Protein AF-A0A2V2E0H9-F1 (afdb_monomer_lite)

Foldseek 3Di:
DDDDDDDDDDPPPPPPPPPPPPVPFDWDFDDDPDDLVQFQWKWKWFDPWLPDDTDIAIGRDSVLSVVVVCVRRPWTWTDDPDDAPPGDDRMKIWTQGPVRDIWMWGWHDPDQQWTWIATPVRPDITITRGRVVVSVVPDDGDPDPPPDD

Structure (mmCIF, N/CA/C/O backbone):
data_AF-A0A2V2E0H9-F1
#
_entry.id   AF-A0A2V2E0H9-F1
#
loop_
_atom_site.group_PDB
_atom_site.id
_atom_site.type_symbol
_atom_site.label_atom_id
_atom_site.label_alt_id
_atom_site.label_comp_id
_atom_site.label_asym_id
_atom_site.label_entity_id
_atom_site.label_seq_id
_atom_site.pdbx_PDB_ins_code
_atom_site.Cartn_x
_atom_site.Cartn_y
_atom_site.Cartn_z
_atom_site.occupancy
_atom_site.B_iso_or_equiv
_atom_site.auth_seq_id
_atom_site.auth_comp_id
_atom_site.auth_asym_id
_atom_site.auth_atom_id
_atom_site.pdbx_PDB_model_num
ATOM 1 N N . MET A 1 1 ? 44.607 -50.626 -51.030 1.00 38.28 1 MET A N 1
ATOM 2 C CA . MET A 1 1 ? 44.640 -49.741 -49.844 1.00 38.28 1 MET A CA 1
ATOM 3 C C . MET A 1 1 ? 43.230 -49.224 -49.599 1.00 38.28 1 MET A C 1
ATOM 5 O O . MET A 1 1 ? 42.776 -48.326 -50.292 1.00 38.28 1 MET A O 1
ATOM 9 N N . THR A 1 2 ? 42.503 -49.854 -48.683 1.00 44.16 2 THR A N 1
ATOM 10 C CA . THR A 1 2 ? 41.123 -49.502 -48.325 1.00 44.16 2 THR A CA 1
ATOM 11 C C . THR A 1 2 ? 41.176 -48.409 -47.258 1.00 44.16 2 THR A C 1
ATOM 13 O O . THR A 1 2 ? 41.712 -48.654 -46.178 1.00 44.16 2 THR A O 1
ATOM 16 N N . ARG A 1 3 ? 40.669 -47.198 -47.532 1.00 42.31 3 ARG A N 1
ATOM 17 C CA . ARG A 1 3 ? 40.662 -46.100 -46.546 1.00 42.31 3 ARG A CA 1
ATOM 18 C C . ARG A 1 3 ? 39.264 -45.493 -46.389 1.00 42.31 3 ARG A C 1
ATOM 20 O O . ARG A 1 3 ? 38.807 -44.752 -47.241 1.00 42.31 3 ARG A O 1
ATOM 27 N N . LYS A 1 4 ? 38.658 -45.898 -45.264 1.00 49.06 4 LYS A N 1
ATOM 28 C CA . LYS A 1 4 ? 37.698 -45.252 -44.343 1.00 49.06 4 LYS A CA 1
ATOM 29 C C . LYS A 1 4 ? 36.586 -44.346 -44.915 1.00 49.06 4 LYS A C 1
ATOM 31 O O . LYS A 1 4 ? 36.841 -43.349 -45.568 1.00 49.06 4 LYS A O 1
ATOM 36 N N . ARG A 1 5 ? 35.348 -44.706 -44.537 1.00 55.44 5 ARG A N 1
ATOM 37 C CA . ARG A 1 5 ? 34.076 -43.970 -44.670 1.00 55.44 5 ARG A CA 1
ATOM 38 C C . ARG A 1 5 ? 34.192 -42.533 -44.148 1.00 55.44 5 ARG A C 1
ATOM 40 O O . ARG A 1 5 ? 34.539 -42.348 -42.985 1.00 55.44 5 ARG A O 1
ATOM 47 N N . ASN A 1 6 ? 33.789 -41.566 -44.969 1.00 50.75 6 ASN A N 1
ATOM 48 C CA . ASN A 1 6 ? 33.624 -40.169 -44.576 1.00 50.75 6 ASN A CA 1
ATOM 49 C C . ASN A 1 6 ? 32.120 -39.890 -44.450 1.00 50.75 6 ASN A C 1
ATOM 51 O O . ASN A 1 6 ? 31.436 -39.755 -45.461 1.00 50.75 6 ASN A O 1
ATOM 55 N N . LEU A 1 7 ? 31.608 -39.834 -43.223 1.00 56.06 7 LEU A N 1
ATOM 56 C CA . LEU A 1 7 ? 30.302 -39.251 -42.924 1.00 56.06 7 LEU A CA 1
ATOM 57 C C . LEU A 1 7 ? 30.519 -38.106 -41.929 1.00 56.06 7 LEU A C 1
ATOM 59 O O . LEU A 1 7 ? 31.026 -38.357 -40.837 1.00 56.06 7 LEU A O 1
ATOM 63 N N . PRO A 1 8 ? 30.105 -36.887 -42.286 1.00 52.91 8 PRO A N 1
ATOM 64 C CA . PRO A 1 8 ? 29.513 -35.949 -41.339 1.00 52.91 8 PRO A CA 1
ATOM 65 C C . PRO A 1 8 ? 28.097 -35.624 -41.856 1.00 52.91 8 PRO A C 1
ATOM 67 O O . PRO A 1 8 ? 27.937 -34.955 -42.868 1.00 52.91 8 PRO A O 1
ATOM 70 N N . ALA A 1 9 ? 27.017 -36.256 -41.387 1.00 57.16 9 ALA A N 1
ATOM 71 C CA . ALA A 1 9 ? 26.332 -35.962 -40.128 1.00 57.16 9 ALA A CA 1
ATOM 72 C C . ALA A 1 9 ? 26.459 -34.485 -39.706 1.00 57.16 9 ALA A C 1
ATOM 74 O O . ALA A 1 9 ? 27.534 -34.042 -39.320 1.00 57.16 9 ALA A O 1
ATOM 75 N N . PHE A 1 10 ? 25.321 -33.783 -39.715 1.00 53.53 10 PHE A N 1
ATOM 76 C CA . PHE A 1 10 ? 25.086 -32.525 -38.999 1.00 53.53 10 PHE A CA 1
ATOM 77 C C . PHE A 1 10 ? 25.749 -31.250 -39.557 1.00 53.53 10 PHE A C 1
ATOM 79 O O . PHE A 1 10 ? 26.539 -30.590 -38.891 1.00 53.53 10 PHE A O 1
ATOM 86 N N . LEU A 1 11 ? 25.307 -30.797 -40.735 1.00 51.31 11 LEU A N 1
ATOM 87 C CA . LEU A 1 11 ? 25.184 -29.352 -40.966 1.00 51.31 11 LEU A CA 1
ATOM 88 C C . LEU A 1 11 ? 23.822 -28.919 -40.414 1.00 51.31 11 LEU A C 1
ATOM 90 O O . LEU A 1 11 ? 22.806 -28.900 -41.104 1.00 51.31 11 LEU A O 1
ATOM 94 N N . LEU A 1 12 ? 23.837 -28.685 -39.103 1.00 51.03 12 LEU A N 1
ATOM 95 C CA . LEU A 1 12 ? 22.811 -28.033 -38.308 1.00 51.03 12 LEU A CA 1
ATOM 96 C C . LEU A 1 12 ? 22.455 -26.697 -38.981 1.00 51.03 12 LEU A C 1
ATOM 98 O O . LEU A 1 12 ? 23.172 -25.710 -38.827 1.00 51.03 12 LEU A O 1
ATOM 102 N N . ALA A 1 13 ? 21.370 -26.662 -39.753 1.00 51.06 13 ALA A N 1
ATOM 103 C CA . ALA A 1 13 ? 20.745 -25.412 -40.158 1.00 51.06 13 ALA A CA 1
ATOM 104 C C . ALA A 1 13 ? 20.104 -24.795 -38.906 1.00 51.06 13 ALA A C 1
ATOM 106 O O . ALA A 1 13 ? 18.920 -24.977 -38.634 1.00 51.06 13 ALA A O 1
ATOM 107 N N . LEU A 1 14 ? 20.926 -24.124 -38.099 1.00 49.53 14 LEU A N 1
ATOM 108 C CA . LEU A 1 14 ? 20.491 -23.249 -37.022 1.00 49.53 14 LEU A CA 1
ATOM 109 C C . LEU A 1 14 ? 19.837 -22.027 -37.677 1.00 49.53 14 LEU A C 1
ATOM 111 O O . LEU A 1 14 ? 20.472 -21.000 -37.908 1.00 49.53 14 LEU A O 1
ATOM 115 N N . VAL A 1 15 ? 18.563 -22.166 -38.033 1.00 56.41 15 VAL A N 1
ATOM 116 C CA . VAL A 1 15 ? 17.708 -21.027 -38.354 1.00 56.41 15 VAL A CA 1
ATOM 117 C C . VAL A 1 15 ? 17.454 -20.313 -37.028 1.00 56.41 15 VAL A C 1
ATOM 119 O O . VAL A 1 15 ? 16.514 -20.636 -36.307 1.00 56.41 15 VAL A O 1
ATOM 122 N N . LEU A 1 16 ? 18.330 -19.370 -36.674 1.00 51.25 16 LEU A N 1
ATOM 123 C CA . LEU A 1 16 ? 18.024 -18.354 -35.671 1.00 51.25 16 LEU A CA 1
ATOM 124 C C . LEU A 1 16 ? 16.927 -17.470 -36.265 1.00 51.25 16 LEU A C 1
ATOM 126 O O . LEU A 1 16 ? 17.198 -16.444 -36.887 1.00 51.25 16 LEU A O 1
ATOM 130 N N . VAL A 1 17 ? 15.675 -17.904 -36.116 1.00 60.00 17 VAL A N 1
ATOM 131 C CA . VAL A 1 17 ? 14.536 -17.000 -36.220 1.00 60.00 17 VAL A CA 1
ATOM 132 C C . VAL A 1 17 ? 14.718 -16.020 -35.072 1.00 60.00 17 VAL A C 1
ATOM 134 O O . VAL A 1 17 ? 14.433 -16.334 -33.919 1.00 60.00 17 VAL A O 1
ATOM 137 N N . LEU A 1 18 ? 15.276 -14.853 -35.385 1.00 49.91 18 LEU A N 1
ATOM 138 C CA . LEU A 1 18 ? 15.215 -13.692 -34.517 1.00 49.91 18 LEU A CA 1
ATOM 139 C C . LEU A 1 18 ? 13.728 -13.376 -34.351 1.00 49.91 18 LEU A C 1
ATOM 141 O O . LEU A 1 18 ? 13.138 -12.670 -35.170 1.00 49.91 18 LEU A O 1
ATOM 145 N N . PHE A 1 19 ? 13.107 -13.938 -33.312 1.00 53.72 19 PHE A N 1
ATOM 146 C CA . PHE A 1 19 ? 11.904 -13.364 -32.741 1.00 53.72 19 PHE A CA 1
ATOM 147 C C . PHE A 1 19 ? 12.313 -11.965 -32.297 1.00 53.72 19 PHE A C 1
ATOM 149 O O . PHE A 1 19 ? 12.875 -11.766 -31.223 1.00 53.72 19 PHE A O 1
ATOM 156 N N . THR A 1 20 ? 12.080 -10.986 -33.165 1.00 54.72 20 THR A N 1
ATOM 157 C CA . THR A 1 20 ? 11.929 -9.602 -32.744 1.00 54.72 20 THR A CA 1
ATOM 158 C C . THR A 1 20 ? 10.646 -9.586 -31.931 1.00 54.72 20 THR A C 1
ATOM 160 O O . THR A 1 20 ? 9.553 -9.349 -32.438 1.00 54.72 20 THR A O 1
ATOM 163 N N . GLY A 1 21 ? 10.778 -9.992 -30.667 1.00 48.88 21 GLY A N 1
ATOM 164 C CA . GLY A 1 21 ? 9.729 -9.907 -29.679 1.00 48.88 21 GLY A CA 1
ATOM 165 C C . GLY A 1 21 ? 9.376 -8.441 -29.549 1.00 48.88 21 GLY A C 1
ATOM 166 O O . GLY A 1 21 ? 10.031 -7.692 -28.835 1.00 48.88 21 GLY A O 1
ATOM 167 N N . CYS A 1 22 ? 8.335 -8.022 -30.257 1.00 55.31 22 CYS A N 1
ATOM 168 C CA . CYS A 1 22 ? 7.526 -6.916 -29.801 1.00 55.31 22 CYS A CA 1
ATOM 169 C C . CYS A 1 22 ? 6.843 -7.441 -28.532 1.00 55.31 22 CYS A C 1
ATOM 171 O O . CYS A 1 22 ? 5.735 -7.971 -28.592 1.00 55.31 22 CYS A O 1
ATOM 173 N N . GLN A 1 23 ? 7.571 -7.418 -27.410 1.00 57.38 23 GLN A N 1
ATOM 174 C CA . GLN A 1 23 ? 7.005 -7.578 -26.078 1.00 57.38 23 GLN A CA 1
ATOM 175 C C . GLN A 1 23 ? 6.041 -6.405 -25.927 1.00 57.38 23 GLN A C 1
ATOM 177 O O . GLN A 1 23 ? 6.428 -5.290 -25.588 1.00 57.38 23 GLN A O 1
ATOM 182 N N . LYS A 1 24 ? 4.784 -6.617 -26.317 1.00 54.34 24 LYS A N 1
ATOM 183 C CA . LYS A 1 24 ? 3.698 -5.728 -25.938 1.00 54.34 24 LYS A CA 1
ATOM 184 C C . LYS A 1 24 ? 3.642 -5.859 -24.425 1.00 54.34 24 LYS A C 1
ATOM 186 O O . LYS A 1 24 ? 3.178 -6.886 -23.946 1.00 54.34 24 LYS A O 1
ATOM 191 N N . GLU A 1 25 ? 4.187 -4.884 -23.704 1.00 64.94 25 GLU A N 1
ATOM 192 C CA . GLU A 1 25 ? 4.035 -4.815 -22.254 1.00 64.94 25 GLU A CA 1
ATOM 193 C C . GLU A 1 25 ? 2.539 -4.919 -21.950 1.00 64.94 25 GLU A C 1
ATOM 195 O O . GLU A 1 25 ? 1.754 -4.028 -22.285 1.00 64.94 25 GLU A O 1
ATOM 200 N N . SER A 1 26 ? 2.119 -6.071 -21.433 1.00 77.62 26 SER A N 1
ATOM 201 C CA . SER A 1 26 ? 0.733 -6.309 -21.074 1.00 77.62 26 SER A CA 1
ATOM 202 C C . SER A 1 26 ? 0.474 -5.570 -19.775 1.00 77.62 26 SER A C 1
ATOM 204 O O . SER A 1 26 ? 1.062 -5.901 -18.746 1.00 77.62 26 SER A O 1
ATOM 206 N N . VAL A 1 27 ? -0.382 -4.555 -19.846 1.00 85.94 27 VAL A N 1
ATOM 207 C CA . VAL A 1 27 ? -0.914 -3.901 -18.654 1.00 85.94 27 VAL A CA 1
ATOM 208 C C . VAL A 1 27 ? -1.866 -4.877 -17.971 1.00 85.94 27 VAL A C 1
ATOM 210 O O . VAL A 1 27 ? -2.751 -5.427 -18.628 1.00 85.94 27 VAL A O 1
ATOM 213 N N . VAL A 1 28 ? -1.670 -5.087 -16.675 1.00 90.25 28 VAL A N 1
ATOM 214 C CA . VAL A 1 28 ? -2.569 -5.847 -15.801 1.00 90.25 28 VAL A CA 1
ATOM 215 C C . VAL A 1 28 ? -3.117 -4.928 -14.713 1.00 90.25 28 VAL A C 1
ATOM 217 O O . VAL A 1 28 ? -2.599 -3.832 -14.502 1.00 90.25 28 VAL A O 1
ATOM 220 N N . TYR A 1 29 ? -4.181 -5.362 -14.054 1.00 92.12 29 TYR A N 1
ATOM 221 C CA . TYR A 1 29 ? -4.817 -4.659 -12.944 1.00 92.12 29 TYR A CA 1
ATOM 222 C C . TYR A 1 29 ? -4.928 -5.631 -11.778 1.00 92.12 29 TYR A C 1
ATOM 224 O O . TYR A 1 29 ? -5.044 -6.839 -12.003 1.00 92.12 29 TYR A O 1
ATOM 232 N N . LEU A 1 30 ? -4.843 -5.121 -10.552 1.00 91.69 30 LEU A N 1
ATOM 233 C CA . LEU A 1 30 ? -4.965 -5.967 -9.375 1.00 91.69 30 LEU A CA 1
ATOM 234 C C . LEU A 1 30 ? -6.419 -6.421 -9.216 1.00 91.69 30 LEU A C 1
ATOM 236 O O . LEU A 1 30 ? -7.331 -5.598 -9.206 1.00 91.69 30 LEU A O 1
ATOM 240 N N . GLU A 1 31 ? -6.618 -7.725 -9.056 1.00 91.94 31 GLU A N 1
ATOM 241 C CA . GLU A 1 31 ? -7.893 -8.302 -8.633 1.00 91.94 31 GLU A CA 1
ATOM 242 C C . GLU A 1 31 ? -7.764 -8.678 -7.156 1.00 91.94 31 GLU 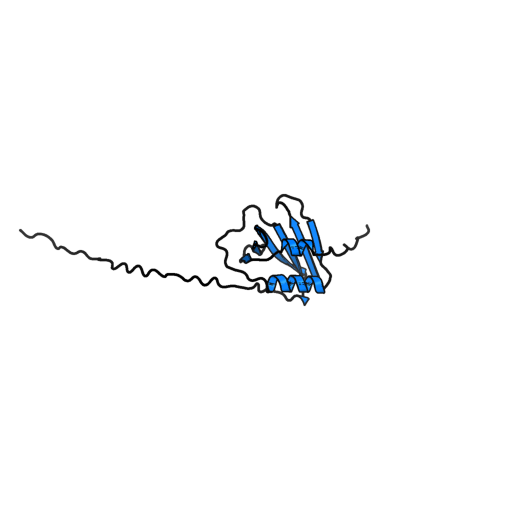A C 1
ATOM 244 O O . GLU A 1 31 ? -7.076 -9.639 -6.809 1.00 91.94 31 GLU A O 1
ATOM 249 N N . LEU A 1 32 ? -8.378 -7.883 -6.278 1.00 92.94 32 LEU A N 1
ATOM 250 C CA . LEU A 1 32 ? -8.371 -8.153 -4.843 1.00 92.94 32 LEU A CA 1
ATOM 251 C C . LEU A 1 32 ? -9.326 -9.315 -4.521 1.00 92.94 32 LEU A C 1
ATOM 253 O O . LEU A 1 32 ? -10.417 -9.376 -5.091 1.00 92.94 32 LEU A O 1
ATOM 257 N N . PRO A 1 33 ? -8.966 -10.230 -3.601 1.00 94.06 33 PRO A N 1
ATOM 258 C CA . PRO A 1 33 ? -9.788 -11.396 -3.271 1.00 94.06 33 PRO A CA 1
ATOM 259 C C . PRO A 1 33 ? -10.993 -11.075 -2.362 1.00 94.06 33 PRO A C 1
ATOM 261 O O . PRO A 1 33 ? -11.574 -11.984 -1.776 1.00 94.06 33 PRO A O 1
ATOM 264 N N . PHE A 1 34 ? -11.363 -9.800 -2.241 1.00 95.62 34 PHE A N 1
ATOM 265 C CA . PHE A 1 34 ? -12.446 -9.272 -1.409 1.00 95.62 34 PHE A CA 1
ATOM 266 C C . PHE A 1 34 ? -13.086 -8.050 -2.084 1.00 95.62 34 PHE A C 1
ATOM 268 O O . PHE A 1 34 ? -12.481 -7.427 -2.967 1.00 95.62 34 PHE A O 1
ATOM 275 N N . ALA A 1 35 ? -14.309 -7.697 -1.682 1.00 96.56 35 ALA A N 1
ATOM 276 C 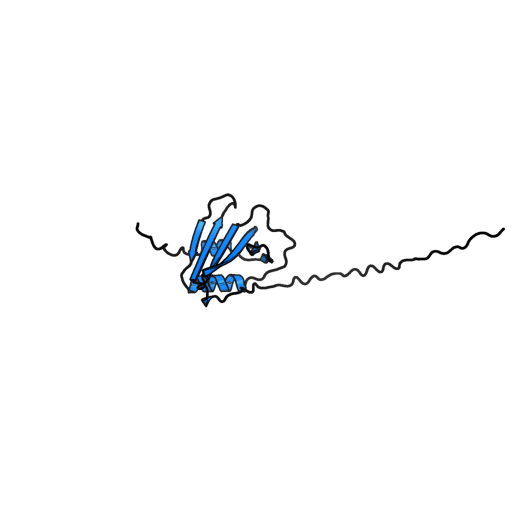CA . ALA A 1 35 ? -14.969 -6.471 -2.123 1.00 96.56 35 ALA A CA 1
ATOM 277 C C . ALA A 1 35 ? -14.643 -5.299 -1.183 1.00 96.56 35 ALA A C 1
ATOM 279 O O . ALA A 1 35 ? -14.347 -5.499 -0.009 1.00 96.56 35 ALA A O 1
ATOM 280 N N . ALA A 1 36 ? -14.753 -4.061 -1.676 1.00 95.94 36 ALA A N 1
ATOM 281 C CA . ALA A 1 36 ? -14.571 -2.864 -0.847 1.00 95.94 36 ALA A CA 1
ATOM 282 C C . ALA A 1 36 ? -15.527 -2.832 0.363 1.00 95.94 36 ALA A C 1
ATOM 284 O O . ALA A 1 36 ? -15.144 -2.391 1.443 1.00 95.94 36 ALA A O 1
ATOM 285 N N . ASP A 1 37 ? -16.749 -3.351 0.194 1.00 96.88 37 ASP A N 1
ATOM 286 C CA . ASP A 1 37 ? -17.763 -3.416 1.252 1.00 96.88 37 ASP A CA 1
ATOM 287 C C . ASP A 1 37 ? -17.361 -4.302 2.436 1.00 96.88 37 ASP A C 1
ATOM 289 O O . ASP A 1 37 ? -17.854 -4.076 3.547 1.00 96.88 37 ASP A O 1
ATOM 293 N N . ASP A 1 38 ? -16.475 -5.275 2.199 1.00 98.00 38 ASP A N 1
ATOM 294 C CA . ASP A 1 38 ? -15.998 -6.222 3.205 1.00 98.00 38 ASP A CA 1
ATOM 295 C C . ASP A 1 38 ? -14.923 -5.610 4.118 1.00 98.00 38 ASP A C 1
ATOM 297 O O . ASP A 1 38 ? -14.606 -6.204 5.147 1.00 98.00 38 ASP A O 1
ATOM 301 N N . VAL A 1 39 ? -14.372 -4.441 3.762 1.00 97.88 39 VAL A N 1
ATOM 302 C CA . VAL A 1 39 ? -13.286 -3.769 4.488 1.00 97.88 39 VAL A CA 1
ATOM 303 C C . VAL A 1 39 ? -13.845 -2.924 5.638 1.00 97.88 39 VAL A C 1
ATOM 305 O O . VAL A 1 39 ? -14.687 -2.042 5.440 1.00 97.88 39 VAL A O 1
ATOM 308 N N . GLU A 1 40 ? -13.349 -3.164 6.850 1.00 96.56 40 GLU A N 1
ATOM 309 C CA . GLU A 1 40 ? -13.684 -2.381 8.044 1.00 96.56 40 GLU A CA 1
ATOM 310 C C . GLU A 1 40 ? -12.739 -1.200 8.239 1.00 96.56 40 GLU A C 1
ATOM 312 O O . GLU A 1 40 ? -13.183 -0.093 8.558 1.00 96.56 40 GLU A O 1
ATOM 317 N N . SER A 1 41 ? -11.441 -1.419 8.027 1.00 96.56 41 SER A N 1
ATOM 318 C CA . SER A 1 41 ? -10.437 -0.366 8.110 1.00 96.56 41 SER A CA 1
ATOM 319 C C . SER A 1 41 ? -9.231 -0.653 7.219 1.00 96.56 41 SER A C 1
ATOM 321 O O . SER A 1 41 ? -9.017 -1.780 6.769 1.00 96.56 41 SER A O 1
ATOM 323 N N . VAL A 1 42 ? -8.440 0.385 6.950 1.00 97.56 42 VAL A N 1
ATOM 324 C CA . VAL A 1 42 ? -7.125 0.242 6.323 1.00 97.56 42 VAL A CA 1
ATOM 325 C C . VAL A 1 42 ? -6.072 0.860 7.226 1.00 97.56 42 VAL A C 1
ATOM 327 O O . VAL A 1 42 ? -6.087 2.070 7.466 1.00 97.56 42 VAL A O 1
ATOM 330 N N . THR A 1 43 ? -5.127 0.045 7.682 1.00 96.88 43 THR A N 1
ATOM 331 C CA . THR A 1 43 ? -3.928 0.523 8.371 1.00 96.88 43 THR A CA 1
ATOM 332 C C . THR A 1 43 ? -2.859 0.826 7.331 1.00 96.88 43 THR A C 1
ATOM 334 O O . THR A 1 43 ? -2.383 -0.059 6.626 1.00 96.88 43 THR A O 1
ATOM 337 N N . ALA A 1 44 ? -2.497 2.100 7.203 1.00 95.94 44 ALA A N 1
ATOM 338 C CA . ALA A 1 44 ? -1.542 2.585 6.220 1.00 95.94 44 ALA A CA 1
ATOM 339 C C . ALA A 1 44 ? -0.266 3.077 6.914 1.00 95.94 44 ALA A C 1
ATOM 341 O O . ALA A 1 44 ? -0.268 4.103 7.602 1.00 95.94 44 ALA A O 1
ATOM 342 N N . VAL A 1 45 ? 0.847 2.375 6.706 1.00 94.44 45 VAL A N 1
ATOM 343 C CA . VAL A 1 45 ? 2.134 2.670 7.348 1.00 94.44 45 VAL A CA 1
ATOM 344 C C . VAL A 1 45 ? 3.118 3.203 6.318 1.00 94.44 45 VAL A C 1
ATOM 346 O O . VAL A 1 45 ? 3.352 2.555 5.308 1.00 94.44 45 VAL A O 1
ATOM 349 N N . TYR A 1 46 ? 3.745 4.350 6.575 1.00 93.31 46 TYR A N 1
ATOM 350 C CA . TYR A 1 46 ? 4.798 4.918 5.725 1.00 93.31 46 TYR A CA 1
ATOM 351 C C . TYR A 1 46 ? 6.143 4.971 6.444 1.00 93.31 46 TYR A C 1
ATOM 353 O O . TYR A 1 46 ? 6.219 5.291 7.633 1.00 93.31 46 TYR A O 1
ATOM 361 N N . ARG A 1 47 ? 7.219 4.705 5.701 1.00 90.62 47 ARG A N 1
ATOM 362 C CA . ARG A 1 47 ? 8.603 4.786 6.168 1.00 90.62 47 ARG A CA 1
ATOM 363 C C . ARG A 1 47 ? 9.439 5.550 5.147 1.00 90.62 47 ARG A C 1
ATOM 365 O O . ARG A 1 47 ? 9.455 5.197 3.972 1.00 90.62 47 ARG A O 1
ATOM 372 N N . GLU A 1 48 ? 10.150 6.584 5.600 1.00 86.00 48 GLU A N 1
ATOM 373 C CA . GLU A 1 48 ? 11.116 7.286 4.743 1.00 86.00 48 GLU A CA 1
ATOM 374 C C . GLU A 1 48 ? 12.332 6.393 4.463 1.00 86.00 48 GLU A C 1
ATOM 376 O O . GLU A 1 48 ? 12.739 6.267 3.310 1.00 86.00 48 GLU A O 1
ATOM 381 N N . ASN A 1 49 ? 12.840 5.702 5.491 1.00 84.31 49 ASN A N 1
ATOM 382 C CA . ASN A 1 49 ? 13.757 4.575 5.339 1.00 84.31 49 ASN A CA 1
ATOM 383 C C . ASN A 1 49 ? 13.140 3.313 5.965 1.00 84.31 49 ASN A C 1
ATOM 385 O O . ASN A 1 49 ? 12.571 3.401 7.051 1.00 84.31 49 ASN A O 1
ATOM 389 N N . PRO A 1 50 ? 13.305 2.119 5.373 1.00 81.06 50 PRO A N 1
ATOM 390 C CA . PRO A 1 50 ? 12.705 0.880 5.891 1.00 81.06 50 PRO A CA 1
ATOM 391 C C . PRO A 1 50 ? 13.125 0.513 7.317 1.00 81.06 50 PRO A C 1
ATOM 393 O O . PRO A 1 50 ? 12.406 -0.202 8.008 1.00 81.06 50 PRO A O 1
ATOM 396 N N . SER A 1 51 ? 14.291 0.996 7.757 1.00 84.50 51 SER A N 1
ATOM 397 C CA . SER A 1 51 ? 14.799 0.800 9.121 1.0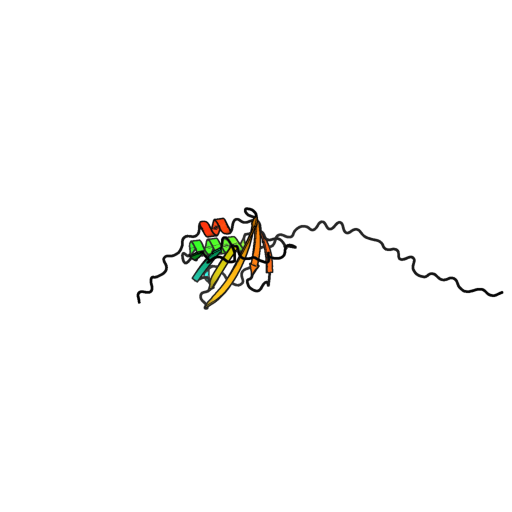0 84.50 51 SER A CA 1
ATOM 398 C C . SER A 1 51 ? 14.180 1.749 10.155 1.00 84.50 51 SER A C 1
ATOM 400 O O . SER A 1 51 ? 14.380 1.548 11.353 1.00 84.50 51 SER A O 1
ATOM 402 N N . ASP A 1 52 ? 13.466 2.789 9.719 1.00 87.56 52 ASP A N 1
ATOM 403 C CA . ASP A 1 52 ? 12.863 3.783 10.602 1.00 87.56 52 ASP A CA 1
ATOM 404 C C . ASP A 1 52 ? 11.548 3.280 11.216 1.00 87.56 52 ASP A C 1
ATOM 406 O O . ASP A 1 52 ? 10.898 2.347 10.733 1.00 87.56 52 ASP A O 1
ATOM 410 N N . ALA A 1 53 ? 11.120 3.950 12.288 1.00 88.38 53 ALA A N 1
ATOM 411 C CA . ALA A 1 53 ? 9.778 3.767 12.823 1.00 88.38 53 ALA A CA 1
ATOM 412 C C . ALA A 1 53 ? 8.727 4.199 11.784 1.00 88.38 53 ALA A C 1
ATOM 414 O O . ALA A 1 53 ? 8.842 5.263 11.173 1.00 88.38 53 ALA A O 1
ATOM 415 N N . GLY A 1 54 ? 7.698 3.371 11.599 1.00 90.75 54 GLY A N 1
ATOM 416 C CA . GLY A 1 54 ? 6.602 3.655 10.678 1.00 90.75 54 GLY A CA 1
ATOM 417 C C . GLY A 1 54 ? 5.690 4.765 11.189 1.00 90.75 54 GLY A C 1
ATOM 418 O O . GLY A 1 54 ? 5.357 4.813 12.372 1.00 90.75 54 GLY A O 1
ATOM 419 N N . GLN A 1 55 ? 5.271 5.646 10.286 1.00 93.12 55 GLN A N 1
ATOM 420 C CA . GLN A 1 55 ? 4.173 6.577 10.516 1.00 93.12 55 GLN A CA 1
ATOM 421 C C . GLN A 1 55 ? 2.873 5.880 10.128 1.00 93.12 55 GLN A C 1
ATOM 423 O O . GLN A 1 55 ? 2.685 5.537 8.963 1.00 93.12 55 GLN A O 1
ATOM 428 N N . GLU A 1 56 ? 1.996 5.664 11.098 1.00 94.38 56 GLU A N 1
ATOM 429 C CA . GLU A 1 56 ? 0.740 4.941 10.915 1.00 94.38 56 GLU A CA 1
ATOM 430 C C . GLU A 1 56 ? -0.439 5.901 10.754 1.00 94.38 56 GLU A C 1
ATOM 432 O O . GLU A 1 56 ? -0.511 6.951 11.401 1.00 94.38 56 GLU A O 1
ATOM 437 N N . LYS A 1 57 ? -1.377 5.523 9.888 1.00 94.88 57 LYS A N 1
ATOM 438 C CA . LYS A 1 57 ? -2.702 6.125 9.774 1.00 94.88 57 LYS A CA 1
ATOM 439 C C . LYS A 1 57 ? -3.728 5.009 9.657 1.00 94.88 57 LYS A C 1
ATOM 441 O O . LYS A 1 57 ? -3.568 4.131 8.816 1.00 94.88 57 LYS A O 1
ATOM 446 N N . ILE A 1 58 ? -4.790 5.080 10.450 1.00 95.88 58 ILE A N 1
ATOM 447 C CA . ILE A 1 58 ? -5.914 4.146 10.364 1.00 95.88 58 ILE A CA 1
ATOM 448 C C . ILE A 1 58 ? -7.047 4.847 9.624 1.00 95.88 58 ILE A C 1
ATOM 450 O O . ILE A 1 58 ? -7.494 5.914 10.041 1.00 95.88 58 ILE A O 1
ATOM 454 N N . VAL A 1 59 ? -7.501 4.273 8.517 1.00 95.50 59 VAL A N 1
ATOM 455 C CA . VAL A 1 59 ? -8.590 4.805 7.695 1.00 95.50 59 VAL A CA 1
ATOM 456 C C . VAL A 1 59 ? -9.842 3.982 7.963 1.00 95.50 59 VAL A C 1
ATOM 458 O O . VAL A 1 59 ? -9.878 2.796 7.659 1.00 95.50 59 VAL A O 1
ATOM 461 N N . THR A 1 60 ? -10.868 4.612 8.529 1.00 94.38 60 THR A N 1
ATOM 462 C CA . THR A 1 60 ? -12.164 3.973 8.844 1.00 94.38 60 THR A CA 1
ATOM 463 C C . THR A 1 60 ? -13.336 4.617 8.108 1.00 94.38 60 THR A C 1
ATOM 465 O O . THR A 1 60 ? -14.453 4.101 8.106 1.00 94.38 60 THR A O 1
ATOM 468 N N . GLU A 1 61 ? -13.107 5.776 7.492 1.00 94.19 61 GLU A N 1
ATOM 469 C CA . GLU A 1 61 ? -14.135 6.505 6.769 1.00 94.19 61 GLU A CA 1
ATOM 470 C C . GLU A 1 61 ? -14.435 5.782 5.452 1.00 94.19 61 GLU A C 1
ATOM 472 O O . GLU A 1 61 ? -13.538 5.553 4.642 1.00 94.19 61 GLU A O 1
ATOM 477 N N . ARG A 1 62 ? -15.698 5.376 5.268 1.00 93.62 62 ARG A N 1
ATOM 478 C CA . ARG A 1 62 ? -16.103 4.455 4.197 1.00 93.62 62 ARG A CA 1
ATOM 479 C C . ARG A 1 62 ? -15.708 4.960 2.810 1.00 93.62 62 ARG A C 1
ATOM 481 O O . ARG A 1 62 ? -15.204 4.164 2.027 1.00 93.62 62 ARG A O 1
ATOM 488 N N . SER A 1 63 ? -15.880 6.254 2.522 1.00 93.62 63 SER A N 1
ATOM 489 C CA . SER A 1 63 ? -15.530 6.780 1.200 1.00 93.62 63 SER A CA 1
ATOM 490 C C . SER A 1 63 ? -14.017 6.786 0.966 1.00 93.62 63 SER A C 1
ATOM 492 O O . SER A 1 63 ? -13.575 6.393 -0.107 1.00 93.62 63 SER A O 1
ATOM 494 N N . ALA A 1 64 ? -13.204 7.092 1.981 1.00 93.38 64 ALA A N 1
ATOM 495 C CA . ALA A 1 64 ? -11.748 6.975 1.887 1.00 93.38 64 ALA A CA 1
ATOM 496 C C . ALA A 1 64 ? -11.263 5.521 1.693 1.00 93.38 64 ALA A C 1
ATOM 498 O O . ALA A 1 64 ? -10.297 5.284 0.965 1.00 93.38 64 ALA A O 1
ATOM 499 N N . VAL A 1 65 ? -11.924 4.538 2.318 1.00 95.25 65 VAL A N 1
ATOM 500 C CA . VAL A 1 65 ? -11.632 3.107 2.102 1.00 95.25 65 VAL A CA 1
ATOM 501 C C . VAL A 1 65 ? -11.976 2.687 0.670 1.00 95.25 65 VAL A C 1
ATOM 503 O O . VAL A 1 65 ? -11.164 2.032 0.013 1.00 95.25 65 VAL A O 1
ATOM 506 N N . GLU A 1 66 ? -13.140 3.100 0.162 1.00 95.56 66 GLU A N 1
ATOM 507 C CA . GLU A 1 66 ? -13.555 2.856 -1.226 1.00 95.56 66 GLU A CA 1
ATOM 508 C C . GLU A 1 66 ? -12.579 3.493 -2.226 1.00 95.56 66 GLU A C 1
ATOM 510 O O . GLU A 1 66 ? -12.138 2.823 -3.158 1.00 95.56 66 GLU A O 1
ATOM 515 N N . GLU A 1 67 ? -12.153 4.739 -1.998 1.00 94.25 67 GLU A N 1
ATOM 516 C CA . GLU A 1 67 ? -11.163 5.424 -2.839 1.00 94.25 67 GLU A CA 1
ATOM 517 C C . GLU A 1 67 ? -9.810 4.694 -2.867 1.00 94.25 67 GLU A C 1
ATOM 519 O O . GLU A 1 67 ? -9.189 4.577 -3.927 1.00 94.25 67 GLU A O 1
ATOM 524 N N . LEU A 1 68 ? -9.345 4.164 -1.727 1.00 95.19 68 LEU A N 1
ATOM 525 C CA . LEU A 1 68 ? -8.127 3.349 -1.671 1.00 95.19 68 LEU A CA 1
ATOM 526 C C . LEU A 1 68 ? -8.288 2.038 -2.447 1.00 95.19 68 LEU A C 1
ATOM 528 O O . LEU A 1 68 ? -7.409 1.679 -3.234 1.00 95.19 68 LEU A O 1
ATOM 532 N N . TYR A 1 69 ? -9.408 1.339 -2.261 1.00 95.88 69 TYR A N 1
ATOM 533 C CA . TYR A 1 69 ? -9.711 0.106 -2.986 1.00 95.88 69 TYR A CA 1
ATOM 534 C C . TYR A 1 69 ? -9.749 0.340 -4.506 1.00 95.88 69 TYR A C 1
ATOM 536 O O . TYR A 1 69 ? -9.103 -0.376 -5.281 1.00 95.88 69 TYR A O 1
ATOM 544 N N . GLU A 1 70 ? -10.464 1.377 -4.949 1.00 95.06 70 GLU A N 1
ATOM 545 C CA . GLU A 1 70 ? -10.523 1.779 -6.355 1.00 95.06 70 GLU A CA 1
ATOM 546 C C . GLU A 1 70 ? -9.138 2.158 -6.883 1.00 95.06 70 GLU A C 1
ATOM 548 O O . GLU A 1 70 ? -8.772 1.782 -7.997 1.00 95.06 70 GLU A O 1
ATOM 553 N N . CYS A 1 71 ? -8.324 2.850 -6.085 1.00 93.62 71 CYS A N 1
ATOM 554 C CA . CYS A 1 71 ? -6.962 3.192 -6.468 1.00 93.62 71 CYS A CA 1
ATOM 555 C C . CYS A 1 71 ? -6.145 1.937 -6.811 1.00 93.62 71 CYS A C 1
ATOM 557 O O . CYS A 1 71 ? -5.611 1.838 -7.918 1.00 93.62 71 CYS A O 1
ATOM 559 N N . PHE A 1 72 ? -6.090 0.939 -5.925 1.00 94.19 72 PHE A N 1
ATOM 560 C CA . PHE A 1 72 ? -5.295 -0.270 -6.172 1.00 94.19 72 PHE A CA 1
ATOM 561 C C . PHE A 1 72 ? -5.806 -1.112 -7.344 1.00 94.19 72 PHE A C 1
ATOM 563 O O . PHE A 1 72 ? -5.002 -1.665 -8.095 1.00 94.19 72 PHE A O 1
ATOM 570 N N . THR A 1 73 ? -7.121 -1.177 -7.542 1.00 94.38 73 THR A N 1
ATOM 571 C CA . THR A 1 73 ? -7.729 -1.967 -8.626 1.00 94.38 73 THR A CA 1
ATOM 572 C C . THR A 1 73 ? -7.683 -1.266 -9.989 1.00 94.38 73 THR A C 1
ATOM 574 O O . THR A 1 73 ? -7.819 -1.919 -11.023 1.00 94.38 73 THR A O 1
ATOM 577 N N . THR A 1 74 ? -7.429 0.048 -10.032 1.00 93.62 74 THR A N 1
ATOM 578 C CA . THR A 1 74 ? -7.362 0.826 -11.285 1.00 93.62 74 THR A CA 1
ATOM 579 C C . THR A 1 74 ? -5.954 1.265 -11.691 1.00 93.62 74 THR A C 1
ATOM 581 O O . THR A 1 74 ? -5.760 1.693 -12.836 1.00 93.62 74 THR A O 1
ATOM 584 N N . ILE A 1 75 ? -4.949 1.130 -10.818 1.00 92.00 75 ILE A N 1
ATOM 585 C CA . ILE A 1 75 ? -3.554 1.403 -11.183 1.00 92.00 75 ILE A CA 1
ATOM 586 C C . ILE A 1 75 ? -3.098 0.411 -12.269 1.00 92.00 75 ILE A C 1
ATOM 588 O O . ILE A 1 75 ? -3.175 -0.801 -12.072 1.00 92.00 75 ILE A O 1
ATOM 592 N N . PRO A 1 76 ? -2.571 0.895 -13.411 1.00 90.62 76 PRO A N 1
ATOM 593 C CA . PRO A 1 76 ? -2.008 0.025 -14.430 1.00 90.62 76 PRO A CA 1
ATOM 594 C C . PRO A 1 76 ? -0.683 -0.573 -13.946 1.00 90.62 76 PRO A C 1
ATOM 596 O O . PRO A 1 76 ? 0.271 0.150 -13.640 1.00 90.62 76 PRO A O 1
ATOM 599 N N . LEU A 1 77 ? -0.617 -1.899 -13.940 1.00 91.69 77 LEU A N 1
ATOM 600 C CA . LEU A 1 77 ? 0.535 -2.680 -13.510 1.00 91.69 77 LEU A CA 1
ATOM 601 C C . LEU A 1 77 ? 1.245 -3.304 -14.709 1.00 91.69 77 LEU A C 1
ATOM 603 O O . LEU A 1 77 ? 0.625 -3.643 -15.719 1.00 91.69 77 LEU A O 1
ATOM 607 N N . ARG A 1 78 ? 2.561 -3.471 -14.603 1.00 90.69 78 ARG A N 1
ATOM 608 C CA . ARG A 1 78 ? 3.377 -4.171 -15.603 1.00 90.69 78 ARG A CA 1
ATOM 609 C C . ARG A 1 78 ? 4.299 -5.153 -14.911 1.00 90.69 78 ARG A C 1
ATOM 611 O O . ARG A 1 78 ? 4.823 -4.850 -13.838 1.00 90.69 78 ARG A O 1
ATOM 618 N N . SER A 1 79 ? 4.528 -6.302 -15.546 1.00 83.94 79 SER A N 1
ATOM 619 C CA . SER A 1 79 ? 5.536 -7.269 -15.101 1.00 83.94 79 SER A CA 1
ATOM 620 C C . SER A 1 79 ? 6.860 -6.551 -14.854 1.00 83.94 79 SER A C 1
ATOM 622 O O . SER A 1 79 ? 7.380 -5.910 -15.768 1.00 83.94 79 SER A O 1
ATOM 624 N N . SER A 1 80 ? 7.386 -6.630 -13.635 1.00 72.62 80 SER A N 1
ATOM 625 C CA . SER A 1 80 ? 8.710 -6.104 -13.328 1.00 72.62 80 SER A CA 1
ATOM 626 C C . SER A 1 80 ? 9.749 -7.204 -13.529 1.00 72.62 80 SER A C 1
ATOM 628 O O . SER A 1 80 ? 9.626 -8.294 -12.985 1.00 72.62 80 SER A O 1
ATOM 630 N N . GLU A 1 81 ? 10.799 -6.913 -14.297 1.00 69.19 81 GLU A N 1
ATOM 631 C CA . GLU A 1 81 ? 12.058 -7.679 -14.223 1.00 69.19 81 GLU A CA 1
ATOM 632 C C . GLU A 1 81 ? 12.921 -7.207 -13.040 1.00 69.19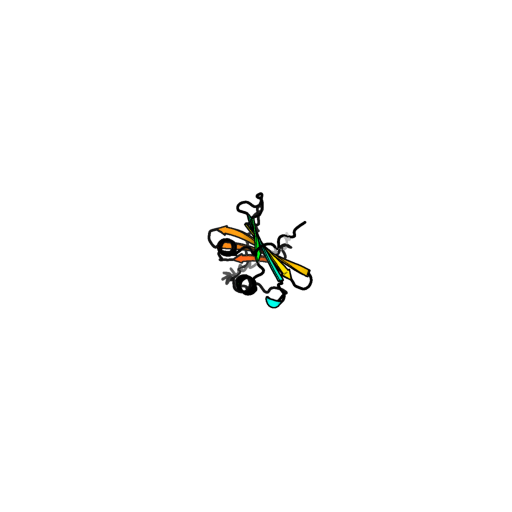 81 GLU A C 1
ATOM 634 O O . GLU A 1 81 ? 13.939 -7.807 -12.712 1.00 69.19 81 GLU A O 1
ATOM 639 N N . THR A 1 82 ? 12.519 -6.098 -12.416 1.00 66.56 82 THR A N 1
ATOM 640 C CA . THR A 1 82 ? 13.143 -5.523 -11.231 1.00 66.56 82 THR A CA 1
ATOM 641 C C . THR A 1 82 ? 12.637 -6.256 -9.998 1.00 66.56 82 THR A C 1
ATOM 643 O O . THR A 1 82 ? 11.440 -6.223 -9.705 1.00 66.56 82 THR A O 1
ATOM 646 N N . GLU A 1 83 ? 13.555 -6.917 -9.298 1.00 66.50 83 GLU A N 1
ATOM 647 C CA . GLU A 1 83 ? 13.312 -7.441 -7.957 1.00 66.50 83 GLU A CA 1
ATOM 648 C C . GLU A 1 83 ? 13.024 -6.278 -7.001 1.00 66.50 83 GLU A C 1
ATOM 650 O O . GLU A 1 83 ? 13.539 -5.167 -7.174 1.00 66.50 83 GLU A O 1
ATOM 655 N N . GLN A 1 84 ? 12.172 -6.522 -6.005 1.00 69.62 84 GLN A N 1
ATOM 656 C CA . GLN A 1 84 ? 11.962 -5.561 -4.931 1.00 69.62 84 GLN A CA 1
ATOM 657 C C . GLN A 1 84 ? 13.329 -5.257 -4.286 1.00 69.62 84 GLN A C 1
ATOM 659 O O . GLN A 1 84 ? 14.064 -6.200 -3.996 1.00 69.62 84 GLN A O 1
ATOM 664 N N . PRO A 1 85 ? 13.710 -3.979 -4.099 1.00 70.81 85 PRO A N 1
ATOM 665 C CA . PRO A 1 85 ? 14.992 -3.652 -3.486 1.00 70.81 85 PRO A CA 1
ATOM 666 C C . PRO A 1 85 ? 15.097 -4.279 -2.089 1.00 70.81 85 PRO A C 1
ATOM 668 O O . PRO A 1 85 ? 14.101 -4.328 -1.368 1.00 70.81 85 PRO A O 1
ATOM 671 N N . ASP A 1 86 ? 16.307 -4.713 -1.710 1.00 67.94 86 ASP A N 1
ATOM 672 C CA . ASP A 1 86 ? 16.595 -5.397 -0.431 1.00 67.94 86 ASP A CA 1
ATOM 673 C C . ASP A 1 86 ? 16.159 -4.582 0.814 1.00 67.94 86 ASP A C 1
ATOM 675 O O . ASP A 1 86 ? 15.954 -5.139 1.889 1.00 67.94 86 ASP A O 1
ATOM 679 N N . ASP A 1 87 ? 15.964 -3.271 0.636 1.00 68.75 87 ASP A N 1
ATOM 680 C CA . ASP A 1 87 ? 15.482 -2.276 1.598 1.00 68.75 87 ASP A CA 1
ATOM 681 C C . ASP A 1 87 ? 14.032 -1.821 1.265 1.00 68.75 87 ASP A C 1
ATOM 683 O O . ASP A 1 87 ? 13.788 -0.654 0.964 1.00 68.75 87 ASP A O 1
ATOM 687 N N . ALA A 1 88 ? 13.029 -2.701 1.278 1.00 63.69 88 ALA A N 1
ATOM 688 C CA . ALA A 1 88 ? 11.612 -2.339 1.058 1.00 63.69 88 ALA A CA 1
ATOM 689 C C . ALA A 1 88 ? 10.765 -2.696 2.298 1.00 63.69 88 ALA A C 1
ATOM 691 O O . ALA A 1 88 ? 11.084 -3.703 2.926 1.00 63.69 88 ALA A O 1
ATOM 692 N N . PRO A 1 89 ? 9.715 -1.937 2.697 1.00 61.97 89 PRO A N 1
ATOM 693 C CA . PRO A 1 89 ? 8.832 -1.096 1.880 1.00 61.97 89 PRO A CA 1
ATOM 694 C C . PRO A 1 89 ? 8.795 0.394 2.286 1.00 61.97 89 PRO A C 1
ATOM 696 O O . PRO A 1 89 ? 9.077 0.773 3.421 1.00 61.97 89 PRO A O 1
ATOM 699 N N . VAL A 1 90 ? 8.383 1.243 1.344 1.00 82.88 90 VAL A N 1
ATOM 700 C CA . VAL A 1 90 ? 8.196 2.696 1.525 1.00 82.88 90 VAL A CA 1
ATOM 701 C C . VAL A 1 90 ? 6.822 2.999 2.127 1.00 82.88 90 VAL A C 1
ATOM 703 O O . VAL A 1 90 ? 6.681 3.909 2.940 1.00 82.88 90 VAL A O 1
ATOM 706 N N . ALA A 1 91 ? 5.808 2.211 1.772 1.00 91.81 91 ALA A N 1
ATOM 707 C CA . ALA A 1 91 ? 4.519 2.199 2.448 1.00 91.81 91 ALA A CA 1
ATOM 708 C C . ALA A 1 91 ? 3.922 0.785 2.454 1.00 91.81 91 ALA A C 1
ATOM 710 O O . ALA A 1 91 ? 4.196 0.005 1.541 1.00 91.81 91 ALA A O 1
ATOM 711 N N . SER A 1 92 ? 3.089 0.475 3.441 1.00 93.44 92 SER A N 1
ATOM 712 C CA . SER A 1 92 ? 2.201 -0.685 3.425 1.00 93.44 92 SER A CA 1
ATOM 713 C C . SER A 1 92 ? 0.762 -0.282 3.718 1.00 93.44 92 SER A C 1
ATOM 715 O O . SER A 1 92 ? 0.507 0.751 4.344 1.00 93.44 92 SER A O 1
ATOM 717 N N . PHE A 1 93 ? -0.167 -1.073 3.192 1.00 95.88 93 PHE A N 1
ATOM 718 C CA . PHE A 1 93 ? -1.604 -0.879 3.332 1.00 95.88 93 PHE A CA 1
ATOM 719 C C . PHE A 1 93 ? -2.228 -2.222 3.693 1.00 95.88 93 PHE A C 1
ATOM 721 O O . PHE A 1 93 ? -2.335 -3.099 2.834 1.00 95.88 93 PHE A O 1
ATOM 728 N N . SER A 1 94 ? -2.617 -2.364 4.954 1.00 96.81 94 SER A N 1
ATOM 729 C CA . SER A 1 94 ? -3.263 -3.558 5.489 1.00 96.81 94 SER A CA 1
ATOM 730 C C . SER A 1 94 ? -4.765 -3.334 5.552 1.00 96.81 94 SER A C 1
ATOM 732 O O . SER A 1 94 ? -5.239 -2.476 6.295 1.00 96.81 94 SER A O 1
ATOM 734 N N . PHE A 1 95 ? -5.506 -4.073 4.732 1.00 97.31 95 PHE A N 1
ATOM 735 C CA . PHE A 1 95 ? -6.963 -4.060 4.688 1.00 97.31 95 PHE A CA 1
ATOM 736 C C . PHE A 1 95 ? -7.489 -5.059 5.716 1.00 97.31 95 PHE A C 1
ATOM 738 O O . PHE A 1 95 ? -7.306 -6.264 5.545 1.00 97.31 95 PHE A O 1
ATOM 745 N N . GLU A 1 96 ? -8.137 -4.561 6.766 1.00 97.88 96 GLU A N 1
ATOM 746 C CA . GLU A 1 96 ? -8.798 -5.387 7.775 1.00 97.88 96 GLU A CA 1
ATOM 747 C C . GLU A 1 96 ? -10.237 -5.655 7.326 1.00 97.88 96 GLU A C 1
ATOM 749 O O . GLU A 1 96 ? -11.028 -4.725 7.136 1.00 97.88 96 GLU A O 1
ATOM 754 N N . LEU A 1 97 ? -10.559 -6.926 7.089 1.00 98.00 97 LEU A N 1
ATOM 755 C CA . LEU A 1 97 ? -11.867 -7.361 6.616 1.00 98.00 97 LEU A CA 1
ATOM 756 C C . LEU A 1 97 ? -12.790 -7.698 7.790 1.00 98.00 97 LEU A C 1
ATOM 758 O O . LEU A 1 97 ? -12.352 -8.138 8.849 1.00 98.00 97 LEU A O 1
ATOM 762 N N . SER A 1 98 ? -14.095 -7.585 7.564 1.00 96.19 98 SER A N 1
ATOM 763 C CA . SER A 1 98 ? -15.140 -7.849 8.569 1.00 96.19 98 SER A CA 1
ATOM 764 C C . SER A 1 98 ? -15.198 -9.289 9.094 1.00 96.19 98 SER A C 1
ATOM 766 O O . SER A 1 98 ? -15.822 -9.554 10.123 1.00 96.19 98 SER A O 1
ATOM 768 N N . ASP A 1 99 ? -14.551 -10.239 8.413 1.00 95.44 99 ASP A N 1
ATOM 769 C CA . ASP A 1 99 ? -14.394 -11.617 8.887 1.00 95.44 99 ASP A CA 1
ATOM 770 C C . ASP A 1 99 ? -13.131 -11.832 9.747 1.00 95.44 99 ASP A C 1
ATOM 772 O O . ASP A 1 99 ? -12.891 -12.946 10.223 1.00 95.44 99 ASP A O 1
ATOM 776 N N . GLY A 1 100 ? -12.358 -10.768 9.983 1.00 94.25 100 GLY A N 1
ATOM 777 C CA . GLY A 1 100 ? -11.100 -10.765 10.725 1.00 94.25 100 GLY A CA 1
ATOM 778 C C . GLY A 1 100 ? -9.872 -11.135 9.889 1.00 94.25 100 GLY A C 1
ATOM 779 O O . GLY A 1 100 ? -8.785 -11.269 10.451 1.00 94.25 100 GLY A O 1
ATOM 780 N N . THR A 1 101 ? -10.019 -11.340 8.578 1.00 95.12 101 THR A N 1
ATOM 781 C CA . THR A 1 101 ? -8.887 -11.544 7.665 1.00 95.12 101 THR A CA 1
ATOM 782 C C . THR A 1 101 ? -8.181 -10.217 7.390 1.00 95.12 101 THR A C 1
ATOM 784 O O . THR A 1 101 ? -8.830 -9.192 7.205 1.00 95.12 101 THR A O 1
ATOM 787 N N . GLU A 1 102 ? -6.853 -10.244 7.302 1.00 95.88 102 GLU A N 1
ATOM 788 C CA . GLU A 1 102 ? -6.041 -9.106 6.866 1.00 95.88 102 GLU A CA 1
ATOM 789 C C . GLU A 1 102 ? -5.447 -9.384 5.481 1.00 95.88 102 GLU A C 1
ATOM 791 O O . GLU A 1 102 ? -5.024 -10.505 5.185 1.00 95.88 102 GLU A O 1
ATOM 796 N N . TYR A 1 103 ? -5.413 -8.362 4.627 1.00 94.88 103 TYR A N 1
ATOM 797 C CA . TYR A 1 103 ? -4.711 -8.407 3.349 1.00 94.88 103 TYR A CA 1
ATOM 798 C C . TYR A 1 103 ? -3.767 -7.215 3.220 1.00 94.88 103 TYR A C 1
ATOM 800 O O . TYR A 1 103 ? -4.221 -6.072 3.172 1.00 94.88 103 TYR A O 1
ATOM 808 N N . GLU A 1 104 ? -2.463 -7.470 3.128 1.00 95.25 104 GLU A N 1
ATOM 809 C CA . GLU A 1 104 ? -1.450 -6.418 3.029 1.00 95.25 104 GLU A CA 1
ATOM 810 C C . GLU A 1 104 ? -0.913 -6.252 1.599 1.00 95.25 104 GLU A C 1
ATOM 812 O O . GLU A 1 104 ? -0.559 -7.208 0.900 1.00 95.25 104 GLU A O 1
ATOM 817 N N . ILE A 1 105 ? -0.819 -4.989 1.179 1.00 94.12 105 ILE A N 1
ATOM 818 C CA . ILE A 1 105 ? -0.139 -4.564 -0.043 1.00 94.12 105 ILE A CA 1
ATOM 819 C C . ILE A 1 105 ? 1.101 -3.755 0.333 1.00 94.12 105 ILE A C 1
ATOM 821 O O . ILE A 1 105 ? 1.014 -2.745 1.036 1.00 94.12 105 ILE A O 1
ATOM 825 N N . LEU A 1 106 ? 2.250 -4.157 -0.207 1.00 92.38 106 LEU A N 1
ATOM 826 C CA . LEU A 1 106 ? 3.534 -3.494 -0.015 1.00 92.38 106 LEU A CA 1
ATOM 827 C C . LEU A 1 106 ? 3.872 -2.615 -1.217 1.00 92.38 106 LEU A C 1
ATOM 829 O O . LEU A 1 106 ? 3.781 -3.051 -2.365 1.00 92.38 106 LEU A O 1
ATOM 833 N N . TYR A 1 107 ? 4.317 -1.387 -0.955 1.00 92.00 107 TYR A N 1
ATOM 834 C CA . TYR A 1 107 ? 4.798 -0.467 -1.979 1.00 92.00 107 TYR A CA 1
ATOM 835 C C . TYR A 1 107 ? 6.238 -0.025 -1.714 1.00 92.00 107 TYR A C 1
ATOM 837 O O . TYR A 1 107 ? 6.556 0.535 -0.663 1.00 92.00 107 TYR A O 1
ATOM 845 N N . ALA A 1 108 ? 7.102 -0.194 -2.714 1.00 90.12 108 ALA A N 1
ATOM 846 C CA . ALA A 1 108 ? 8.464 0.326 -2.732 1.00 90.12 108 ALA A CA 1
ATOM 847 C C . ALA A 1 108 ? 8.598 1.429 -3.793 1.00 90.12 108 ALA A C 1
ATOM 849 O O . ALA A 1 108 ? 8.540 1.168 -4.997 1.00 90.12 108 ALA A O 1
ATOM 850 N N . GLY A 1 109 ? 8.792 2.674 -3.355 1.00 88.50 109 GLY A N 1
ATOM 851 C CA . GLY A 1 109 ? 9.053 3.806 -4.244 1.00 88.50 109 GLY A CA 1
ATOM 852 C C . GLY A 1 109 ? 10.470 3.754 -4.815 1.00 88.50 109 GLY A C 1
ATOM 853 O O . GLY A 1 109 ? 11.437 3.789 -4.063 1.00 88.50 109 GLY A O 1
ATOM 854 N N . ILE A 1 110 ? 10.597 3.704 -6.144 1.00 83.50 110 ILE A N 1
ATOM 855 C CA . ILE A 1 110 ? 11.896 3.674 -6.845 1.00 83.50 110 ILE A CA 1
ATOM 856 C C . ILE A 1 110 ? 12.251 5.056 -7.398 1.00 83.50 110 ILE A C 1
ATOM 858 O O . ILE A 1 110 ? 13.409 5.469 -7.397 1.00 83.50 110 ILE A O 1
ATOM 862 N N . ALA A 1 111 ? 11.250 5.781 -7.892 1.00 82.44 111 ALA A N 1
ATOM 863 C CA . ALA A 1 111 ? 11.387 7.143 -8.382 1.00 82.44 111 ALA A CA 1
ATOM 864 C C . ALA A 1 111 ? 10.072 7.904 -8.179 1.00 82.44 111 ALA A C 1
ATOM 866 O O . ALA A 1 111 ? 9.064 7.351 -7.738 1.00 82.44 111 ALA A O 1
ATOM 867 N N . VAL A 1 112 ? 10.058 9.190 -8.531 1.00 78.12 112 VAL A N 1
ATOM 868 C CA . VAL A 1 112 ? 8.836 10.003 -8.484 1.00 78.12 112 VAL A CA 1
ATOM 869 C C . VAL A 1 112 ? 7.734 9.315 -9.300 1.00 78.12 112 VAL A C 1
ATOM 871 O O . VAL A 1 112 ? 7.881 9.116 -10.507 1.00 78.12 112 VAL A O 1
ATOM 874 N N . LYS A 1 113 ? 6.635 8.951 -8.626 1.00 82.81 113 LYS A N 1
ATOM 875 C CA . LYS A 1 113 ? 5.453 8.288 -9.210 1.00 82.81 113 LYS A CA 1
ATOM 876 C C . LYS A 1 113 ? 5.751 6.969 -9.926 1.00 82.81 113 LYS A C 1
ATOM 878 O O . LYS A 1 113 ? 5.081 6.625 -10.900 1.00 82.81 113 LYS A O 1
ATOM 883 N N . THR A 1 114 ? 6.798 6.273 -9.494 1.00 87.06 114 THR A N 1
ATOM 884 C CA . THR A 1 114 ? 7.187 4.964 -10.015 1.00 87.06 114 THR A CA 1
ATOM 885 C C . THR A 1 114 ? 7.629 4.086 -8.858 1.00 87.06 114 THR A C 1
ATOM 887 O O . THR A 1 114 ? 8.504 4.471 -8.078 1.00 87.06 114 THR A O 1
ATOM 890 N N . GLY A 1 115 ? 7.076 2.884 -8.776 1.00 90.19 115 GLY A N 1
ATOM 891 C CA . GLY A 1 115 ? 7.465 1.935 -7.746 1.00 90.19 115 GLY A CA 1
ATOM 892 C C . GLY A 1 115 ? 7.039 0.515 -8.060 1.00 90.19 115 GLY A C 1
ATOM 893 O O . GLY A 1 115 ? 6.484 0.236 -9.126 1.00 90.19 115 GLY A O 1
ATOM 894 N N . ILE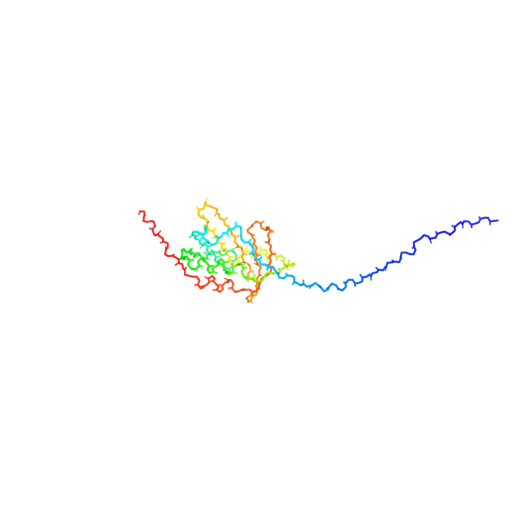 A 1 116 ? 7.326 -0.373 -7.119 1.00 91.19 116 ILE A N 1
ATOM 895 C CA . ILE A 1 116 ? 6.941 -1.780 -7.164 1.00 91.19 116 ILE A CA 1
ATOM 896 C C . ILE A 1 116 ? 5.847 -2.007 -6.126 1.00 91.19 116 ILE A C 1
ATOM 898 O O . ILE A 1 116 ? 5.978 -1.571 -4.984 1.00 91.19 116 ILE A O 1
ATOM 902 N N . LEU A 1 117 ? 4.775 -2.668 -6.552 1.00 91.56 117 LEU A N 1
ATOM 903 C CA . LEU A 1 117 ? 3.709 -3.189 -5.709 1.00 91.56 117 LEU A CA 1
ATOM 904 C C . LEU A 1 117 ? 3.869 -4.696 -5.580 1.00 91.56 117 LEU A C 1
ATOM 906 O O . LEU A 1 117 ? 3.910 -5.381 -6.603 1.00 91.56 117 LEU A O 1
ATOM 910 N N . CYS A 1 118 ? 3.905 -5.196 -4.353 1.00 89.50 118 CYS A N 1
ATOM 911 C CA . CYS A 1 118 ? 3.962 -6.621 -4.059 1.00 89.50 118 CYS A CA 1
ATOM 912 C C . CYS A 1 118 ? 2.902 -7.002 -3.023 1.00 89.50 118 CYS A C 1
ATOM 914 O O . CYS A 1 118 ? 2.474 -6.163 -2.227 1.00 89.50 118 CYS A O 1
ATOM 916 N N . SER A 1 119 ? 2.497 -8.269 -3.017 1.00 88.75 119 SER A N 1
ATOM 917 C CA . SER A 1 119 ? 1.862 -8.854 -1.835 1.00 88.75 119 SER A CA 1
ATOM 918 C C . SER A 1 119 ? 2.908 -9.131 -0.756 1.00 88.75 119 SER A C 1
ATOM 920 O O . SER A 1 119 ? 4.084 -9.337 -1.064 1.00 88.75 119 SER A O 1
ATOM 922 N N . GLU A 1 120 ? 2.477 -9.171 0.505 1.00 83.81 120 GLU A N 1
ATOM 923 C CA . GLU A 1 120 ? 3.338 -9.528 1.643 1.00 83.81 120 GLU A CA 1
ATOM 924 C C . GLU A 1 120 ? 4.036 -10.887 1.448 1.00 83.81 120 GLU A C 1
ATOM 926 O O . GLU A 1 120 ? 5.231 -11.033 1.699 1.00 83.81 120 GLU A O 1
ATOM 931 N N . ASP A 1 121 ? 3.309 -11.877 0.927 1.00 82.81 121 ASP A N 1
ATOM 932 C CA . ASP A 1 121 ? 3.809 -13.236 0.705 1.00 82.81 121 ASP A CA 1
ATOM 933 C C . ASP A 1 121 ? 4.709 -13.384 -0.538 1.00 82.81 121 ASP A C 1
ATOM 935 O O . ASP A 1 121 ? 5.227 -14.472 -0.809 1.00 82.81 121 ASP A O 1
ATOM 939 N N . GLY A 1 122 ? 4.893 -12.310 -1.315 1.00 79.25 122 GLY A N 1
ATOM 940 C CA . GLY A 1 122 ? 5.636 -12.324 -2.575 1.00 79.25 122 GLY A CA 1
ATOM 941 C C . GLY A 1 122 ? 4.947 -13.100 -3.705 1.00 79.25 122 GLY A C 1
ATOM 942 O O . GLY A 1 122 ? 5.579 -13.386 -4.724 1.00 79.25 122 GLY A O 1
ATOM 943 N N . GLY A 1 123 ? 3.665 -13.447 -3.552 1.00 83.19 123 GLY A N 1
ATOM 944 C CA . GLY A 1 123 ? 2.848 -14.100 -4.576 1.00 83.19 123 GLY A CA 1
ATOM 945 C C . GLY A 1 123 ? 2.728 -13.291 -5.872 1.00 83.19 123 GLY A C 1
ATOM 946 O O . GLY A 1 123 ? 2.623 -13.876 -6.954 1.00 83.19 123 GLY A O 1
ATOM 947 N N . PHE A 1 124 ? 2.816 -11.959 -5.793 1.00 86.00 124 PHE A N 1
ATOM 948 C CA . PHE A 1 124 ? 3.020 -11.096 -6.954 1.00 86.00 124 PHE A CA 1
ATOM 949 C C . PHE A 1 124 ? 3.958 -9.927 -6.655 1.00 86.00 124 PHE A C 1
ATOM 951 O O . PHE A 1 124 ? 4.021 -9.440 -5.531 1.00 86.00 124 PHE A O 1
ATOM 958 N N . CYS A 1 125 ? 4.609 -9.432 -7.710 1.00 88.81 125 CYS A N 1
ATOM 959 C CA . CYS A 1 125 ? 5.292 -8.145 -7.735 1.00 88.81 125 CYS A CA 1
ATOM 960 C C . CYS A 1 125 ? 5.145 -7.516 -9.124 1.00 88.81 125 CYS A C 1
ATOM 962 O O . CYS A 1 125 ? 5.430 -8.151 -10.143 1.00 88.81 125 CYS A O 1
ATOM 964 N N . TYR A 1 126 ? 4.705 -6.262 -9.166 1.00 91.25 126 TYR A N 1
ATOM 965 C CA . TYR A 1 126 ? 4.515 -5.513 -10.399 1.00 91.25 126 TYR A CA 1
ATOM 966 C C . TYR A 1 126 ? 5.061 -4.100 -10.282 1.00 91.25 126 TYR A C 1
ATOM 968 O O . TYR A 1 126 ? 4.928 -3.437 -9.258 1.00 91.25 126 TYR A O 1
ATOM 976 N N . SER A 1 127 ? 5.601 -3.593 -11.384 1.00 91.31 127 SER A N 1
ATOM 977 C CA . SER A 1 127 ? 5.873 -2.165 -11.510 1.00 91.31 127 SER A CA 1
ATOM 978 C C . SER A 1 127 ? 4.571 -1.395 -11.726 1.00 91.31 127 SER A C 1
ATOM 980 O O . SER A 1 127 ? 3.678 -1.840 -12.452 1.00 91.31 127 SER A O 1
ATOM 982 N N . CYS A 1 128 ? 4.478 -0.219 -11.118 1.00 90.25 128 CYS A N 1
ATOM 983 C CA . CYS A 1 128 ? 3.355 0.691 -11.269 1.00 90.25 128 CYS A CA 1
ATOM 984 C C . CYS A 1 128 ? 3.842 2.130 -11.460 1.00 90.25 128 CYS A C 1
ATOM 986 O O . CYS A 1 128 ? 4.926 2.511 -11.008 1.00 90.25 128 CYS A O 1
ATOM 988 N N . SER A 1 129 ? 3.021 2.942 -12.128 1.00 87.00 129 SER A N 1
ATOM 989 C CA . SER A 1 129 ? 3.229 4.388 -12.213 1.00 87.00 129 SER A CA 1
ATOM 990 C C . SER A 1 129 ? 2.109 5.109 -11.471 1.00 87.00 129 SER A C 1
ATOM 992 O O . SER A 1 129 ? 1.111 5.512 -12.065 1.00 87.00 129 SER A O 1
ATOM 994 N N . SER A 1 130 ? 2.256 5.212 -10.150 1.00 86.00 130 SER A N 1
ATOM 995 C CA . SER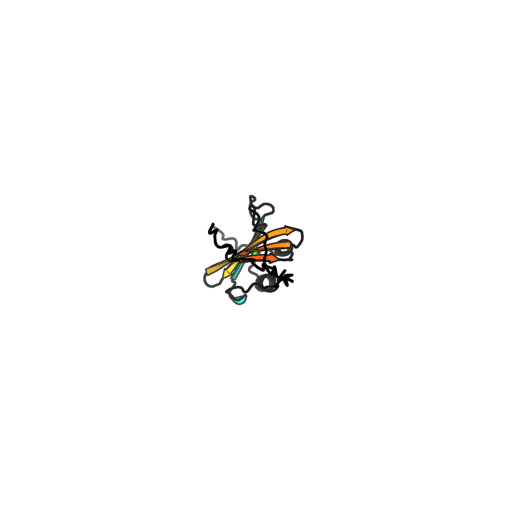 A 1 130 ? 1.316 5.900 -9.265 1.00 86.00 130 SER A CA 1
ATOM 996 C C . SER A 1 130 ? 2.052 6.596 -8.118 1.00 86.00 130 SER A C 1
ATOM 998 O O . SER A 1 130 ? 3.179 6.237 -7.777 1.00 86.00 130 SER A O 1
ATOM 1000 N N . ASP A 1 131 ? 1.424 7.618 -7.540 1.00 87.12 131 ASP A N 1
ATOM 1001 C CA . ASP A 1 131 ? 1.952 8.392 -6.412 1.00 87.12 131 ASP A CA 1
ATOM 1002 C C . ASP A 1 131 ? 1.392 7.876 -5.079 1.00 87.12 131 ASP A C 1
ATOM 1004 O O . ASP A 1 131 ? 0.652 8.572 -4.385 1.00 87.12 131 ASP A O 1
ATOM 1008 N N . LEU A 1 132 ? 1.705 6.625 -4.732 1.00 89.50 132 LEU A N 1
ATOM 1009 C CA . LEU A 1 132 ? 1.149 5.988 -3.531 1.00 89.50 132 LEU A CA 1
ATOM 1010 C C . LEU A 1 132 ? 1.645 6.628 -2.223 1.00 89.50 132 LEU A C 1
ATOM 1012 O O . LEU A 1 132 ? 0.919 6.642 -1.233 1.00 89.50 132 LEU A O 1
ATOM 1016 N N . VAL A 1 133 ? 2.831 7.246 -2.231 1.00 87.56 133 VAL A N 1
ATOM 1017 C CA . VAL A 1 133 ? 3.306 8.073 -1.106 1.00 87.56 133 VAL A CA 1
ATOM 1018 C C . VAL A 1 133 ? 2.492 9.361 -1.000 1.00 87.56 133 VAL A C 1
ATOM 1020 O O . VAL A 1 133 ? 2.113 9.766 0.096 1.00 87.56 133 VAL A O 1
ATOM 1023 N N . GLY A 1 134 ? 2.182 10.007 -2.128 1.00 87.94 134 GLY A N 1
ATOM 1024 C CA . GLY A 1 134 ? 1.263 11.142 -2.169 1.00 87.94 134 GLY A CA 1
ATOM 1025 C C . GLY A 1 134 ? -0.125 10.790 -1.627 1.00 87.94 134 GLY A C 1
ATOM 1026 O O . GLY A 1 134 ? -0.674 11.550 -0.831 1.00 87.94 134 GLY A O 1
ATOM 1027 N N . ILE A 1 135 ? -0.650 9.616 -1.989 1.00 89.94 135 ILE A N 1
ATOM 1028 C CA . ILE A 1 135 ? -1.922 9.106 -1.463 1.00 89.94 135 ILE A CA 1
ATOM 1029 C C . ILE A 1 135 ? -1.833 8.925 0.049 1.00 89.94 135 ILE A C 1
ATOM 1031 O O . ILE A 1 135 ? -2.636 9.525 0.762 1.00 89.94 135 ILE A O 1
ATOM 1035 N N . TRP A 1 136 ? -0.811 8.225 0.554 1.00 92.44 136 TRP A N 1
ATOM 1036 C CA . TRP A 1 136 ? -0.597 8.088 1.997 1.00 92.44 136 TRP A CA 1
ATOM 1037 C C . TRP A 1 136 ? -0.540 9.450 2.708 1.00 92.44 136 TRP A C 1
ATOM 1039 O O . TRP A 1 136 ? -1.167 9.638 3.751 1.00 92.44 136 TRP A O 1
ATOM 1049 N N . ASN A 1 137 ? 0.144 10.442 2.128 1.00 89.75 137 ASN A N 1
ATOM 1050 C CA . ASN A 1 137 ? 0.206 11.797 2.682 1.00 89.75 137 ASN A CA 1
ATOM 1051 C C . ASN A 1 137 ? -1.173 12.466 2.761 1.00 89.75 137 ASN A C 1
ATOM 1053 O O . ASN A 1 137 ? -1.446 13.147 3.749 1.00 89.75 137 ASN A O 1
ATOM 1057 N N . SER A 1 138 ? -2.033 12.254 1.760 1.00 89.75 138 SER A N 1
ATOM 1058 C CA . SER A 1 138 ? -3.397 12.797 1.728 1.00 89.75 138 SER A CA 1
ATOM 1059 C C . SER A 1 138 ? -4.394 12.080 2.637 1.00 89.75 138 SER A C 1
ATOM 1061 O O . SER A 1 138 ? -5.433 12.661 2.942 1.00 89.75 138 SER A O 1
ATOM 1063 N N . LEU A 1 139 ? -4.087 10.860 3.097 1.00 90.31 139 LEU A N 1
ATOM 1064 C CA . LEU A 1 139 ? -4.944 10.158 4.049 1.00 90.31 139 LEU A CA 1
ATOM 1065 C C . LEU A 1 139 ? -5.046 10.951 5.350 1.00 90.31 139 LEU A C 1
ATOM 1067 O O . LEU A 1 139 ? -4.035 11.377 5.924 1.00 90.31 139 LEU A O 1
ATOM 1071 N N . ASN A 1 140 ? -6.271 11.091 5.839 1.00 82.94 140 ASN A N 1
ATOM 1072 C CA . ASN A 1 140 ? -6.524 11.564 7.188 1.00 82.94 140 ASN A CA 1
ATOM 1073 C C . ASN A 1 140 ? -6.422 10.368 8.136 1.00 82.94 140 ASN A C 1
ATOM 1075 O O . ASN A 1 140 ? -6.981 9.310 7.856 1.00 82.94 140 ASN A O 1
ATOM 1079 N N . ALA A 1 141 ? -5.709 10.528 9.251 1.00 68.44 141 ALA A N 1
ATOM 1080 C CA . ALA A 1 141 ? -5.795 9.552 10.326 1.00 68.44 141 ALA A CA 1
ATOM 1081 C C . ALA A 1 141 ? -7.213 9.619 10.908 1.00 68.44 141 ALA A C 1
ATOM 1083 O O . ALA A 1 141 ? -7.673 10.700 11.281 1.00 68.44 141 ALA A O 1
ATOM 1084 N N . GLY A 1 142 ? -7.907 8.487 10.967 1.00 61.50 142 GLY A N 1
ATOM 1085 C CA . GLY A 1 142 ? -9.075 8.347 11.820 1.00 61.50 142 GLY A CA 1
ATOM 1086 C C . GLY A 1 142 ? -8.648 8.606 13.261 1.00 61.50 142 GLY A C 1
ATOM 1087 O O . GLY A 1 142 ? -7.571 8.173 13.675 1.00 61.50 142 GLY A O 1
ATOM 1088 N N . GLU A 1 143 ? -9.454 9.354 14.015 1.00 50.62 143 GLU A N 1
ATOM 1089 C CA . GLU A 1 143 ? -9.252 9.474 15.457 1.00 50.62 143 GLU A CA 1
ATOM 1090 C C . GLU A 1 143 ? -9.230 8.059 16.043 1.00 50.62 143 GLU A C 1
ATOM 1092 O O . GLU A 1 143 ? -10.227 7.336 16.001 1.00 50.62 143 GLU A O 1
ATOM 1097 N N . THR A 1 144 ? -8.069 7.644 16.554 1.00 43.22 144 THR A N 1
ATOM 1098 C CA . THR A 1 144 ? -7.957 6.456 17.392 1.00 43.22 144 THR A CA 1
ATOM 1099 C C . THR A 1 144 ? -8.937 6.634 18.536 1.00 43.22 144 THR A C 1
ATOM 1101 O O . THR A 1 144 ? -8.825 7.607 19.283 1.00 43.22 144 THR A O 1
ATOM 1104 N N . ALA A 1 145 ? -9.893 5.716 18.669 1.00 42.44 145 ALA A N 1
ATOM 1105 C CA . ALA A 1 145 ? -10.694 5.622 19.873 1.00 42.44 145 ALA A CA 1
ATOM 1106 C C . ALA A 1 145 ? -9.725 5.447 21.047 1.00 42.44 145 ALA A C 1
ATOM 1108 O O . ALA A 1 145 ? -9.115 4.388 21.216 1.00 42.44 145 ALA A O 1
ATOM 1109 N N . GLU A 1 146 ? -9.532 6.523 21.808 1.00 37.19 146 GLU A N 1
ATOM 1110 C CA . GLU A 1 146 ? -8.792 6.508 23.056 1.00 37.19 146 GLU A CA 1
ATOM 1111 C C . GLU A 1 146 ? -9.429 5.424 23.924 1.00 37.19 146 GLU A C 1
ATOM 1113 O O . GLU A 1 146 ? -10.555 5.560 24.402 1.00 37.19 146 GLU A O 1
ATOM 1118 N N . THR A 1 147 ? -8.746 4.292 24.076 1.00 39.41 147 THR A N 1
ATOM 1119 C CA . THR A 1 147 ? -9.164 3.303 25.061 1.00 39.41 147 THR A CA 1
ATOM 1120 C C . THR A 1 147 ? -8.673 3.833 26.400 1.00 39.41 147 THR A C 1
ATOM 1122 O O . THR A 1 147 ? -7.532 3.590 26.792 1.00 39.41 147 THR A O 1
ATOM 1125 N N . GLU A 1 148 ? -9.510 4.644 27.053 1.00 38.81 148 GLU A N 1
ATOM 1126 C CA . GLU A 1 148 ? -9.327 5.044 28.447 1.00 38.81 148 GLU A CA 1
ATOM 1127 C C . GLU A 1 148 ? -9.051 3.783 29.288 1.00 38.81 148 GLU A C 1
ATOM 1129 O O . GLU A 1 148 ? -9.860 2.852 29.318 1.00 38.81 148 GLU A O 1
ATOM 1134 N N . SER A 1 149 ? -7.883 3.736 29.935 1.00 38.88 149 SER A N 1
ATOM 1135 C CA . SER A 1 149 ? -7.589 2.822 31.049 1.00 38.88 149 SER A CA 1
ATOM 1136 C C . SER A 1 149 ? -7.725 3.551 32.375 1.00 38.88 149 SER A C 1
ATOM 1138 O O . SER A 1 149 ? -7.264 4.713 32.447 1.00 38.88 149 SER A O 1
#

Radius of gyration: 24.75 Å; chains: 1; bounding box: 62×62×81 Å

Sequence (149 aa):
MTRKRNLPAFLLALVLVLFTGCQKESVVYLELPFAADDVESVTAVYRENPSDAGQEKIVTERSAVEELYECFTTIPLRSSETEQPDDAPVASFSFELSDGTEYEILYAGIAVKTGILCSEDGGFCYSCSSDLVGIWNSLNAGETAETES

Secondary structure (DSSP, 8-state):
---------------------------B----SS-GGGEEEEEEEE-SSTTSPPEEEEE--HHHHHHHHHHHHHS-EEE-SSPPPSS--SEEEEEEETTS-EEEEEEEEEETTEEEEEETTSS-EEEE---HHHHHHHPPPP-------

pLDDT: mean 80.46, std 17.96, range [37.19, 98.0]